Protein AF-A0A6N8EXC9-F1 (afdb_monomer_lite)

Radius of gyration: 25.64 Å; chains: 1; bounding box: 50×52×55 Å

InterPro domains:
  IPR004027 SEC-C motif [PF02810] (60-78)

Secondary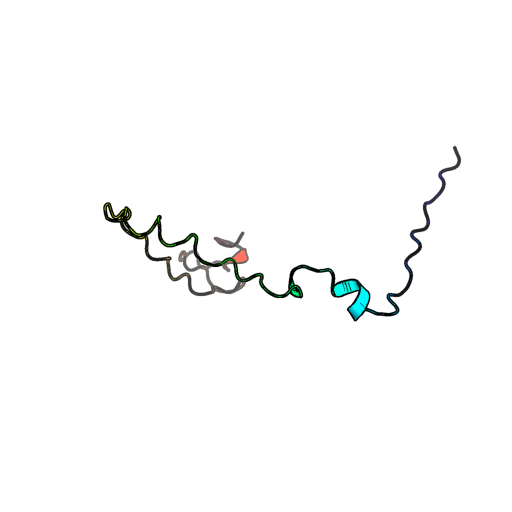 structure (DSSP, 8-state):
-------------S-HHHHHTTSTTSSPPP---S-SSTTTTTTTS-----PPP------TTSBPTTSSSSBGGGTTT-

pLDDT: mean 73.35, std 14.03, range [50.12, 96.0]

Sequence (78 aa):
MQGAQRTRDYSFIDDTIAEMEGWASFQPKRDMGSQLDLLDALSGLTLPKQSPVKVSKVGRNDPCPCGSGKKYKKCCGK

Structure (mmCIF, N/CA/C/O backbone):
data_AF-A0A6N8EXC9-F1
#
_entry.id   AF-A0A6N8EXC9-F1
#
loop_
_atom_site.group_PDB
_atom_site.id
_atom_site.type_symbol
_atom_site.label_atom_id
_atom_site.label_alt_id
_atom_site.label_comp_id
_atom_site.label_asym_id
_atom_site.label_entity_id
_atom_site.l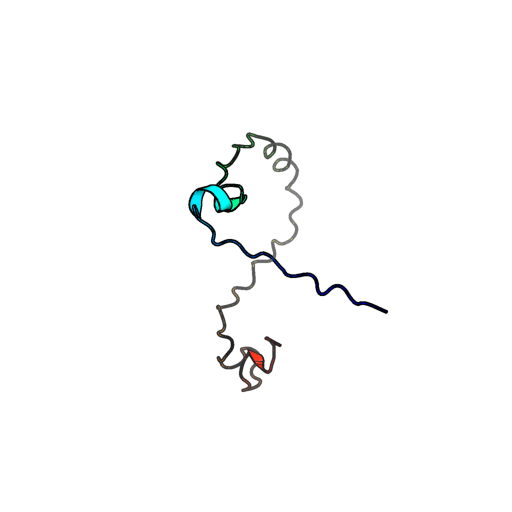abel_seq_id
_atom_site.pdbx_PDB_ins_code
_atom_site.Cartn_x
_atom_site.Cartn_y
_atom_site.Cartn_z
_atom_site.occupancy
_atom_site.B_iso_or_equiv
_atom_site.auth_seq_id
_atom_site.auth_comp_id
_atom_site.auth_asym_id
_atom_site.auth_atom_id
_atom_site.pdbx_PDB_model_num
ATOM 1 N N . MET A 1 1 ? 4.386 42.148 -17.459 1.00 50.38 1 MET A N 1
ATOM 2 C CA . MET A 1 1 ? 5.124 41.048 -16.802 1.00 50.38 1 MET A CA 1
ATOM 3 C C . MET A 1 1 ? 4.839 39.776 -17.584 1.00 50.38 1 MET A C 1
ATOM 5 O O . MET A 1 1 ? 3.726 39.278 -17.514 1.00 50.38 1 MET A O 1
ATOM 9 N N . GLN A 1 2 ? 5.769 39.330 -18.428 1.00 50.12 2 GLN A N 1
ATOM 10 C CA . GLN A 1 2 ? 5.584 38.125 -19.243 1.00 50.12 2 GLN A CA 1
ATOM 11 C C . GLN A 1 2 ? 6.040 36.926 -18.409 1.00 50.12 2 GLN A C 1
ATOM 13 O O . GLN A 1 2 ? 7.230 36.743 -18.171 1.00 50.12 2 GLN A O 1
ATOM 18 N N . GLY A 1 3 ? 5.080 36.170 -17.878 1.00 54.03 3 GLY A N 1
ATOM 19 C CA . GLY A 1 3 ? 5.350 34.924 -17.171 1.00 54.03 3 GLY A CA 1
ATOM 20 C C . GLY A 1 3 ? 5.646 33.827 -18.185 1.00 54.03 3 GLY A C 1
ATOM 21 O O . GLY A 1 3 ? 4.723 33.318 -18.814 1.00 54.03 3 GLY A O 1
ATOM 22 N N . ALA A 1 4 ? 6.921 33.479 -18.352 1.00 63.28 4 ALA A N 1
ATOM 23 C CA . ALA A 1 4 ? 7.330 32.327 -19.142 1.00 63.28 4 ALA A CA 1
ATOM 24 C C . ALA A 1 4 ? 6.797 31.052 -18.470 1.00 63.28 4 ALA A C 1
ATOM 26 O O . ALA A 1 4 ? 7.268 30.633 -17.409 1.00 63.28 4 ALA A O 1
ATOM 27 N N . GLN A 1 5 ? 5.764 30.462 -19.063 1.00 68.38 5 GLN A N 1
ATOM 28 C CA . GLN A 1 5 ? 5.248 29.164 -18.654 1.00 68.38 5 GLN A CA 1
ATOM 29 C C . GLN A 1 5 ? 6.306 28.117 -19.015 1.00 68.38 5 GLN A C 1
ATOM 31 O O . GLN A 1 5 ? 6.581 27.884 -20.186 1.00 68.38 5 GLN A O 1
ATOM 36 N N . ARG A 1 6 ? 6.949 27.529 -18.000 1.00 69.81 6 ARG A N 1
ATOM 37 C CA . ARG A 1 6 ? 7.921 26.445 -18.188 1.00 69.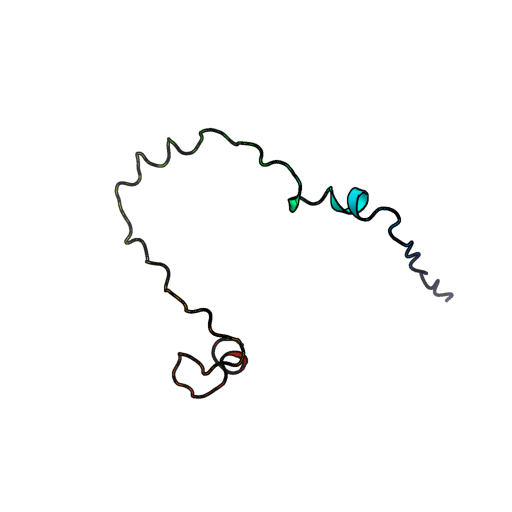81 6 ARG A CA 1
ATOM 38 C C . ARG A 1 6 ? 7.180 25.219 -18.717 1.00 69.81 6 ARG A C 1
ATOM 40 O O . ARG A 1 6 ? 6.463 24.574 -17.951 1.00 69.81 6 ARG A O 1
ATOM 47 N N . THR A 1 7 ? 7.330 24.910 -20.000 1.00 69.81 7 THR A N 1
ATOM 48 C CA . THR A 1 7 ? 6.899 23.626 -20.553 1.00 69.81 7 THR A CA 1
ATOM 49 C C . THR A 1 7 ? 7.777 22.548 -19.923 1.00 69.81 7 THR A C 1
ATOM 51 O O . THR A 1 7 ? 8.998 22.671 -19.875 1.00 69.81 7 THR A O 1
ATOM 54 N N . ARG A 1 8 ? 7.159 21.539 -19.304 1.00 70.81 8 ARG A N 1
ATOM 55 C CA . ARG A 1 8 ? 7.896 20.359 -18.851 1.00 70.81 8 ARG A CA 1
ATOM 56 C C . ARG A 1 8 ? 7.997 19.426 -20.044 1.00 70.81 8 ARG A C 1
ATOM 58 O O . ARG A 1 8 ? 7.007 18.791 -20.397 1.00 70.81 8 ARG A O 1
ATOM 65 N N . ASP A 1 9 ? 9.175 19.375 -20.640 1.00 74.69 9 ASP A N 1
ATOM 66 C CA . ASP A 1 9 ? 9.472 18.450 -21.724 1.00 74.69 9 ASP A CA 1
ATOM 67 C C . ASP A 1 9 ? 9.625 17.052 -21.116 1.00 74.69 9 ASP A C 1
ATOM 69 O O . ASP A 1 9 ? 10.666 16.692 -20.570 1.00 74.69 9 ASP A O 1
ATOM 73 N N . TYR A 1 10 ? 8.529 16.293 -21.113 1.00 72.06 10 TYR A N 1
ATOM 74 C CA . TYR A 1 10 ? 8.546 14.882 -20.750 1.00 72.06 10 TYR A CA 1
ATOM 75 C C . TYR A 1 10 ? 8.753 14.060 -22.020 1.00 72.06 10 TYR A C 1
ATOM 77 O O . TYR A 1 10 ? 7.849 13.958 -22.849 1.00 72.06 10 TYR A O 1
ATOM 85 N N . SER A 1 11 ? 9.941 13.480 -22.171 1.00 75.19 11 SER A N 1
ATOM 86 C CA . SER A 1 11 ? 10.219 12.454 -23.174 1.00 75.19 11 SER A CA 1
ATOM 87 C C . SER A 1 11 ? 9.747 11.085 -22.679 1.00 75.19 11 SER A C 1
ATOM 89 O O . SER A 1 11 ? 9.759 10.805 -21.478 1.00 75.19 11 SER A O 1
ATOM 91 N N . PHE A 1 12 ? 9.308 10.232 -23.605 1.00 84.62 12 PHE A N 1
ATOM 92 C CA . PHE A 1 12 ? 9.008 8.835 -23.300 1.00 84.62 12 PHE A CA 1
ATOM 93 C C . PHE A 1 12 ? 10.309 8.104 -22.941 1.00 84.62 12 PHE A C 1
ATOM 95 O O . PHE A 1 12 ? 11.367 8.425 -23.477 1.00 84.62 12 PHE A O 1
ATOM 102 N N . ILE A 1 13 ? 10.244 7.168 -21.995 1.00 85.50 13 ILE A N 1
ATOM 103 C CA . ILE A 1 13 ? 11.414 6.379 -21.606 1.00 85.50 13 ILE A CA 1
ATOM 104 C C . ILE A 1 13 ? 11.590 5.279 -22.654 1.00 85.50 13 ILE A C 1
ATOM 106 O O . ILE A 1 13 ? 10.830 4.311 -22.656 1.00 85.50 13 ILE A O 1
ATOM 110 N N . ASP A 1 14 ? 12.566 5.450 -23.543 1.00 85.12 14 ASP A N 1
ATOM 111 C CA . ASP A 1 14 ? 12.820 4.515 -24.647 1.00 85.12 14 ASP A CA 1
ATOM 112 C C . ASP A 1 14 ? 13.420 3.182 -24.172 1.00 85.12 14 ASP A C 1
ATOM 114 O O . ASP A 1 14 ? 13.146 2.138 -24.762 1.00 85.12 14 ASP A O 1
ATOM 118 N N . ASP A 1 15 ? 14.182 3.193 -23.075 1.00 82.75 15 ASP A N 1
ATOM 119 C CA . ASP A 1 15 ? 14.710 1.986 -22.439 1.00 82.75 15 ASP A CA 1
ATOM 120 C C . ASP A 1 15 ? 14.478 2.034 -20.927 1.00 82.75 15 ASP A C 1
ATOM 122 O O . ASP A 1 15 ? 15.235 2.616 -20.150 1.00 82.75 15 ASP A O 1
ATOM 126 N N . THR A 1 16 ? 13.387 1.405 -20.497 1.00 83.81 16 THR A N 1
ATOM 127 C CA . THR A 1 16 ? 13.002 1.369 -19.082 1.00 83.81 16 THR A CA 1
ATOM 128 C C . THR A 1 16 ? 14.002 0.620 -18.212 1.00 83.81 16 THR A C 1
ATOM 130 O O . THR A 1 16 ? 14.037 0.852 -17.007 1.00 83.81 16 THR A O 1
ATOM 133 N N . ILE A 1 17 ? 14.774 -0.304 -18.789 1.00 79.38 17 ILE A N 1
ATOM 134 C CA . ILE A 1 17 ? 15.719 -1.124 -18.035 1.00 79.38 17 ILE A CA 1
ATOM 135 C C . ILE A 1 17 ? 16.957 -0.280 -17.732 1.00 79.38 17 ILE A C 1
ATOM 137 O O . ILE A 1 17 ? 17.263 -0.070 -16.558 1.00 79.38 17 ILE A O 1
ATOM 141 N N . ALA A 1 18 ? 17.585 0.297 -18.761 1.00 77.75 18 ALA A N 1
ATOM 142 C CA . ALA A 1 18 ? 18.778 1.132 -18.605 1.00 77.75 18 ALA A CA 1
ATOM 143 C C . ALA A 1 18 ? 18.553 2.315 -17.641 1.00 77.75 18 ALA A C 1
ATOM 145 O O . ALA A 1 18 ? 19.401 2.616 -16.800 1.00 77.75 18 ALA A O 1
ATOM 146 N N . GLU A 1 19 ? 17.376 2.944 -17.697 1.00 80.56 19 GLU A N 1
ATOM 147 C CA . GLU A 1 19 ? 17.018 4.061 -16.813 1.00 80.56 19 GLU A CA 1
ATOM 148 C C . GLU A 1 19 ? 16.808 3.641 -15.342 1.00 80.56 19 GLU A C 1
ATOM 150 O O . GLU A 1 19 ? 16.992 4.445 -14.421 1.00 80.56 19 GLU A O 1
ATOM 155 N N . MET A 1 20 ? 16.423 2.386 -15.081 1.00 79.06 20 MET A N 1
ATOM 156 C CA . MET A 1 20 ? 16.091 1.900 -13.732 1.00 79.06 20 MET A CA 1
ATOM 157 C C . MET A 1 20 ? 17.205 1.073 -13.073 1.00 79.06 20 MET A C 1
ATOM 159 O O . MET A 1 20 ? 17.194 0.912 -11.850 1.00 79.06 20 MET A O 1
ATOM 163 N N . GLU A 1 21 ? 18.196 0.593 -13.824 1.00 71.88 21 GLU A N 1
ATOM 164 C CA . GLU A 1 21 ? 19.307 -0.228 -13.309 1.00 71.88 21 GLU A CA 1
ATOM 165 C C . GLU A 1 21 ? 20.203 0.498 -12.288 1.00 71.88 21 GLU A C 1
ATOM 167 O O . GLU A 1 21 ? 20.807 -0.136 -11.420 1.00 71.88 21 GLU A O 1
ATOM 172 N N . GLY A 1 22 ? 20.249 1.834 -12.318 1.00 68.81 22 GLY A N 1
ATOM 173 C CA . GLY A 1 22 ? 20.979 2.641 -11.332 1.00 68.81 22 GLY A CA 1
ATOM 174 C C . GLY A 1 22 ? 20.361 2.639 -9.926 1.00 68.81 22 GLY A C 1
ATOM 175 O O . GLY A 1 22 ? 20.985 3.109 -8.969 1.00 68.81 22 GLY A O 1
ATOM 176 N N . TRP A 1 23 ? 19.141 2.120 -9.769 1.00 74.38 23 TRP A N 1
ATOM 177 C CA . TRP A 1 23 ? 18.447 2.095 -8.488 1.00 74.38 23 TRP A CA 1
ATOM 178 C C . TRP A 1 23 ? 19.020 0.988 -7.601 1.00 74.38 23 TRP A C 1
ATOM 180 O O . TRP A 1 23 ? 19.179 -0.158 -8.015 1.00 74.38 23 TRP A O 1
ATOM 190 N N . ALA A 1 24 ? 19.288 1.325 -6.337 1.00 61.56 24 ALA A N 1
ATOM 191 C CA . ALA A 1 24 ? 19.990 0.477 -5.364 1.00 61.56 24 ALA A CA 1
ATOM 192 C C . ALA A 1 24 ? 19.365 -0.916 -5.124 1.00 61.56 24 ALA A C 1
ATOM 194 O O . ALA A 1 24 ? 19.992 -1.771 -4.506 1.00 61.56 24 ALA A O 1
ATOM 195 N N . SER A 1 25 ? 18.150 -1.161 -5.619 1.00 66.56 25 SER A N 1
ATOM 196 C CA . SER A 1 25 ? 17.500 -2.473 -5.617 1.00 66.56 25 SER A CA 1
ATOM 197 C C . SER A 1 25 ? 18.143 -3.492 -6.569 1.00 66.56 25 SER A C 1
ATOM 199 O O . SER A 1 25 ? 17.949 -4.686 -6.350 1.00 66.56 25 SER A O 1
ATOM 201 N N . PHE A 1 26 ? 18.912 -3.051 -7.573 1.00 58.69 26 PHE A N 1
ATOM 202 C CA . PHE A 1 26 ? 19.558 -3.919 -8.570 1.00 58.69 26 PHE A CA 1
ATOM 203 C C . PHE A 1 26 ? 21.084 -4.023 -8.427 1.00 58.69 26 PHE A C 1
ATOM 205 O O . PHE A 1 26 ? 21.719 -4.746 -9.193 1.00 58.69 26 PHE A O 1
ATOM 212 N N . GLN A 1 27 ? 21.700 -3.365 -7.436 1.00 63.72 27 GLN A N 1
ATOM 213 C CA . GLN A 1 27 ? 23.138 -3.531 -7.208 1.00 63.72 27 GLN A CA 1
ATOM 214 C C . GLN A 1 27 ? 23.436 -4.866 -6.504 1.00 63.72 27 GLN A C 1
ATOM 216 O O . GLN A 1 27 ? 22.758 -5.205 -5.525 1.00 63.72 27 GLN A O 1
ATOM 221 N N . PRO A 1 28 ? 24.460 -5.624 -6.948 1.00 65.88 28 PRO A N 1
ATOM 222 C CA . PRO A 1 28 ? 24.895 -6.818 -6.238 1.00 65.88 28 PRO A CA 1
ATOM 223 C C . PRO A 1 28 ? 25.303 -6.429 -4.814 1.00 65.88 28 PRO A C 1
ATOM 225 O O . PRO A 1 28 ? 26.004 -5.436 -4.599 1.00 65.88 28 PRO A O 1
ATOM 228 N N . LYS A 1 29 ? 24.843 -7.201 -3.824 1.00 62.84 29 LYS A N 1
ATOM 229 C CA . LYS A 1 29 ? 25.239 -7.001 -2.428 1.00 62.84 29 LYS A CA 1
ATOM 230 C C . LYS A 1 29 ? 26.760 -7.104 -2.355 1.00 62.84 29 LYS A C 1
ATOM 232 O O . LYS A 1 29 ? 27.314 -8.154 -2.653 1.00 62.84 29 LYS A O 1
ATOM 237 N N . ARG A 1 30 ? 27.433 -6.017 -1.963 1.00 61.22 30 ARG A N 1
ATOM 238 C CA . ARG A 1 30 ? 28.818 -6.123 -1.499 1.00 61.22 30 ARG A CA 1
ATOM 239 C C . ARG A 1 30 ? 28.791 -7.001 -0.260 1.00 61.22 30 ARG A C 1
ATOM 241 O O . ARG A 1 30 ? 28.168 -6.625 0.734 1.00 61.22 30 ARG A O 1
ATOM 248 N N . ASP A 1 31 ? 29.457 -8.141 -0.325 1.00 61.12 31 ASP A N 1
ATOM 249 C CA . ASP A 1 31 ? 29.702 -8.971 0.842 1.00 61.12 31 ASP A CA 1
ATOM 250 C C . ASP A 1 31 ? 30.658 -8.211 1.772 1.00 61.12 31 ASP A C 1
ATOM 252 O O . ASP A 1 31 ? 31.879 -8.251 1.632 1.00 61.12 31 ASP A O 1
ATOM 256 N N . MET A 1 32 ? 30.092 -7.433 2.697 1.00 56.34 32 MET A N 1
ATOM 257 C CA . MET A 1 32 ? 30.832 -6.782 3.778 1.00 56.34 32 MET A CA 1
ATOM 258 C C . MET A 1 32 ? 31.193 -7.853 4.810 1.00 56.34 32 MET A C 1
ATOM 260 O O . MET A 1 32 ? 30.478 -8.069 5.790 1.00 56.34 32 MET A O 1
ATOM 264 N N . GLY A 1 33 ? 32.277 -8.575 4.531 1.00 55.72 33 GLY A N 1
ATOM 265 C CA . GLY A 1 33 ? 32.844 -9.575 5.423 1.00 55.72 33 GLY A CA 1
ATOM 266 C C . GLY A 1 33 ? 33.254 -8.994 6.783 1.00 55.72 33 GLY A C 1
ATOM 267 O O . GLY A 1 33 ? 33.909 -7.959 6.865 1.00 55.72 33 GLY A O 1
ATOM 268 N N . SER A 1 34 ? 32.856 -9.719 7.834 1.00 60.44 34 SER A N 1
ATOM 269 C CA . SER A 1 34 ? 33.561 -9.891 9.116 1.00 60.44 34 SER A CA 1
ATOM 270 C C . SER A 1 34 ? 33.884 -8.662 9.984 1.00 60.44 34 SER A C 1
ATOM 272 O O . SER A 1 34 ? 35.007 -8.526 10.463 1.00 60.44 34 SER A O 1
ATOM 274 N N . GLN A 1 35 ? 32.901 -7.811 10.292 1.00 54.22 35 GLN A N 1
ATOM 275 C CA . GLN A 1 35 ? 33.006 -6.887 11.444 1.00 54.22 35 GLN A CA 1
ATOM 276 C C . GLN A 1 35 ? 32.086 -7.274 12.625 1.00 54.22 35 GLN A C 1
ATOM 278 O O . GLN A 1 35 ? 32.020 -6.572 13.632 1.00 54.22 35 GLN A O 1
ATOM 283 N N . LEU A 1 36 ? 31.378 -8.404 12.534 1.00 55.34 36 LEU A N 1
ATOM 284 C CA . LEU A 1 36 ? 30.394 -8.840 13.536 1.00 55.34 36 LEU A CA 1
ATOM 285 C C . LEU A 1 36 ? 30.961 -9.771 14.622 1.00 55.34 36 LEU A C 1
ATOM 287 O O . LEU A 1 36 ? 30.185 -10.265 15.428 1.00 55.34 36 LEU A O 1
ATOM 291 N N . ASP A 1 37 ? 32.277 -9.977 14.700 1.00 56.03 37 ASP A N 1
ATOM 292 C CA . ASP A 1 37 ? 32.858 -10.893 15.698 1.00 56.03 37 ASP A CA 1
ATOM 293 C C . ASP A 1 37 ? 33.250 -10.200 17.019 1.00 56.03 37 ASP A C 1
ATOM 295 O O . ASP A 1 37 ? 33.405 -10.858 18.044 1.00 56.03 37 ASP A O 1
ATOM 299 N N . LEU A 1 38 ? 33.364 -8.863 17.049 1.00 56.94 38 LEU A N 1
ATOM 300 C CA . LEU A 1 38 ? 33.794 -8.138 18.259 1.00 56.94 38 LEU A CA 1
ATOM 301 C C . LEU A 1 38 ? 32.632 -7.735 19.190 1.00 56.94 38 LEU A C 1
ATOM 303 O O . LEU A 1 38 ? 32.840 -7.503 20.378 1.00 56.94 38 LEU A O 1
ATOM 307 N N . LEU A 1 39 ? 31.401 -7.669 18.671 1.00 60.25 39 LEU A N 1
ATOM 308 C CA . LEU A 1 39 ? 30.209 -7.258 19.429 1.00 60.25 39 LEU A CA 1
ATOM 309 C C . LEU A 1 39 ? 29.504 -8.408 20.169 1.00 60.25 39 LEU A C 1
ATOM 311 O O . LEU A 1 39 ? 28.685 -8.152 21.049 1.00 60.25 39 LEU A O 1
ATOM 315 N N . ASP A 1 40 ? 29.832 -9.660 19.839 1.00 59.59 40 ASP A N 1
ATOM 316 C CA . ASP A 1 40 ? 29.208 -10.853 20.426 1.00 59.59 40 ASP A CA 1
ATOM 317 C C . ASP A 1 40 ? 29.853 -11.236 21.775 1.00 59.59 40 ASP A C 1
ATOM 319 O O . ASP A 1 40 ? 29.166 -11.632 22.715 1.00 59.59 40 ASP A O 1
ATOM 323 N N . ALA A 1 41 ? 31.159 -10.981 21.942 1.00 57.91 41 ALA A N 1
ATOM 324 C CA . ALA A 1 41 ? 31.924 -11.348 23.141 1.00 57.91 41 ALA A CA 1
ATOM 325 C C . ALA A 1 41 ? 31.578 -10.544 24.418 1.00 57.91 41 ALA A C 1
ATOM 327 O O . ALA A 1 41 ? 31.912 -10.972 25.521 1.00 57.91 41 ALA A O 1
ATOM 328 N N . LEU A 1 42 ? 30.910 -9.389 24.299 1.00 65.69 42 LEU A N 1
ATOM 329 C CA . LEU A 1 42 ? 30.564 -8.509 25.433 1.00 65.69 42 LEU A CA 1
ATOM 330 C C . LEU A 1 42 ? 29.062 -8.512 25.778 1.00 65.69 42 LEU A C 1
ATOM 332 O O . LEU A 1 42 ? 28.641 -7.851 26.727 1.00 65.69 42 LEU A O 1
ATOM 336 N N . SER A 1 43 ? 28.244 -9.278 25.052 1.00 61.84 43 SER A N 1
ATOM 337 C CA . SER A 1 43 ? 26.774 -9.268 25.147 1.00 61.84 43 S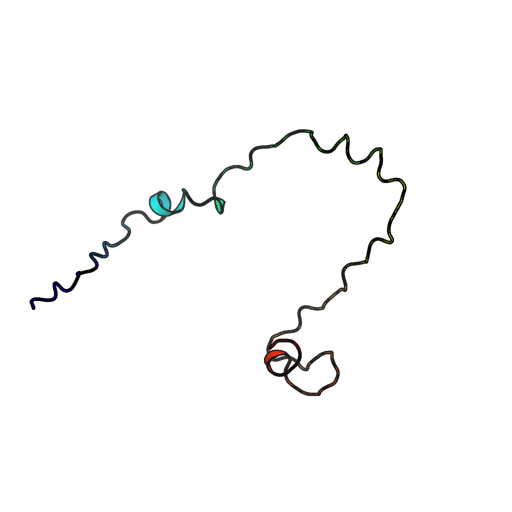ER A CA 1
ATOM 338 C C . SER A 1 43 ? 26.207 -10.130 26.297 1.00 61.84 43 SER A C 1
ATOM 340 O O . SER A 1 43 ? 25.091 -10.641 26.227 1.00 61.84 43 SER A O 1
ATOM 342 N N . GLY A 1 44 ? 26.977 -10.326 27.375 1.00 60.88 44 GLY A N 1
ATOM 343 C CA . GLY A 1 44 ? 26.613 -11.169 28.527 1.00 60.88 44 GLY A CA 1
ATOM 344 C C . GLY A 1 44 ? 25.759 -10.486 29.607 1.00 60.88 44 GLY A C 1
ATOM 345 O O . GLY A 1 44 ? 25.350 -11.137 30.563 1.00 60.88 44 GLY A O 1
ATOM 346 N N . LEU A 1 45 ? 25.467 -9.188 29.480 1.00 61.84 45 LEU A N 1
ATOM 347 C CA . LEU A 1 45 ? 24.621 -8.428 30.413 1.00 61.84 45 LEU A CA 1
ATOM 348 C C . LEU A 1 45 ? 23.243 -8.205 29.778 1.00 61.84 45 LEU A C 1
ATOM 350 O O . LEU A 1 45 ? 22.882 -7.105 29.363 1.00 61.84 45 LEU A O 1
ATOM 354 N N . THR A 1 46 ? 22.502 -9.298 29.611 1.00 55.53 46 THR A N 1
ATOM 355 C CA . THR A 1 46 ? 21.264 -9.350 28.830 1.00 55.53 46 THR A CA 1
ATOM 356 C C . THR A 1 46 ? 20.160 -8.459 29.409 1.00 55.53 46 THR A C 1
ATOM 358 O O . THR A 1 46 ? 19.593 -8.761 30.460 1.00 55.53 46 THR A O 1
ATOM 361 N N . LEU A 1 47 ? 19.780 -7.409 28.675 1.00 66.69 47 LEU A N 1
ATOM 362 C CA . LEU A 1 47 ? 18.445 -6.810 28.772 1.00 66.69 47 LEU A CA 1
ATOM 363 C C . LEU A 1 47 ? 17.400 -7.861 28.347 1.00 66.69 47 LEU A C 1
ATOM 365 O O . LEU A 1 47 ? 17.666 -8.617 27.405 1.00 66.69 47 LEU A O 1
ATOM 369 N N . PRO A 1 48 ? 16.203 -7.916 28.967 1.00 61.66 48 PRO A N 1
ATOM 370 C CA . PRO A 1 48 ? 15.142 -8.795 28.495 1.00 61.66 48 PRO A CA 1
ATOM 371 C C . PRO A 1 48 ? 14.808 -8.424 27.049 1.00 61.66 48 PRO A C 1
ATOM 373 O O . PRO A 1 48 ? 14.285 -7.344 26.767 1.00 61.66 48 PRO A O 1
ATOM 376 N N . LYS A 1 49 ? 15.146 -9.329 26.126 1.00 61.41 49 LYS A N 1
ATOM 377 C CA . LYS A 1 49 ? 14.840 -9.219 24.701 1.00 61.41 49 LYS A CA 1
ATOM 378 C C . LYS A 1 49 ? 13.324 -9.159 24.571 1.00 61.41 49 LYS A C 1
ATOM 380 O O . LYS A 1 49 ? 12.653 -10.184 24.671 1.00 61.41 49 LYS A O 1
ATOM 385 N N . GLN A 1 50 ? 12.786 -7.949 24.419 1.00 65.56 50 GLN A N 1
ATOM 386 C CA . GLN A 1 50 ? 11.361 -7.745 24.200 1.00 65.56 50 GLN A CA 1
ATOM 387 C C . GLN A 1 50 ? 10.978 -8.564 22.973 1.00 65.56 50 GLN A C 1
ATOM 389 O O . GLN A 1 50 ? 11.440 -8.303 21.861 1.00 65.56 50 GLN A O 1
ATOM 394 N N . SER A 1 51 ? 10.203 -9.623 23.200 1.00 68.31 51 SER A N 1
ATOM 395 C CA . SER A 1 51 ? 9.690 -10.415 22.094 1.00 68.31 51 SER A CA 1
ATOM 396 C C . SER A 1 51 ? 8.857 -9.481 21.214 1.00 68.31 51 SER A C 1
ATOM 398 O O . SER A 1 51 ? 8.049 -8.712 21.747 1.00 68.31 51 SER A O 1
ATOM 400 N N . PRO A 1 52 ? 9.077 -9.472 19.887 1.00 67.31 52 PRO A N 1
ATOM 401 C CA . PRO A 1 52 ? 8.279 -8.640 19.011 1.00 67.31 52 PRO A CA 1
ATOM 402 C C . PRO A 1 52 ? 6.825 -9.049 19.210 1.00 67.31 52 PRO A C 1
ATOM 404 O O . PRO A 1 52 ? 6.474 -10.223 19.047 1.00 67.31 52 PRO A O 1
ATOM 407 N N . VAL A 1 53 ? 5.993 -8.085 19.606 1.00 70.06 53 VAL A N 1
ATOM 408 C CA . VAL A 1 53 ? 4.549 -8.282 19.692 1.00 70.06 53 VAL A CA 1
ATOM 409 C C . VAL A 1 53 ? 4.123 -8.850 18.345 1.00 70.06 53 VAL A C 1
ATOM 411 O O . VAL A 1 53 ? 4.336 -8.220 17.308 1.00 70.06 53 VAL A O 1
ATOM 414 N N . LYS A 1 54 ? 3.575 -10.070 18.346 1.00 62.94 54 LYS A N 1
ATOM 415 C CA . LYS A 1 54 ? 2.999 -10.688 17.151 1.00 62.94 54 LYS A CA 1
ATOM 416 C C . LYS A 1 54 ? 1.736 -9.912 16.808 1.00 62.94 54 LYS A C 1
ATOM 418 O O . LYS A 1 54 ? 0.629 -10.322 17.142 1.00 62.94 54 LYS A O 1
ATOM 423 N N . VAL A 1 55 ? 1.904 -8.752 16.183 1.00 65.69 55 VAL A N 1
ATOM 424 C CA . VAL A 1 55 ? 0.791 -8.017 15.607 1.00 65.69 55 VAL A CA 1
ATOM 425 C C . VAL A 1 55 ? 0.389 -8.823 14.381 1.00 65.69 55 VAL A C 1
ATOM 427 O O . VAL A 1 55 ? 1.070 -8.807 13.355 1.00 65.69 55 VAL A O 1
ATOM 430 N N . SER A 1 56 ? -0.686 -9.601 14.506 1.00 70.94 56 SER A N 1
ATOM 431 C CA . SER A 1 56 ? -1.389 -10.133 13.341 1.00 70.94 56 SER A CA 1
ATOM 432 C C . SER A 1 56 ? -1.587 -8.984 12.356 1.00 70.94 56 SER A C 1
ATOM 434 O O . SER A 1 56 ? -1.979 -7.897 12.783 1.00 70.94 56 SER A O 1
ATOM 436 N N . LYS A 1 57 ? -1.307 -9.194 11.064 1.00 78.00 57 LYS A N 1
ATOM 437 C CA . LYS A 1 57 ? -1.587 -8.199 10.019 1.00 78.00 57 LYS A CA 1
ATOM 438 C C . LYS A 1 57 ? -3.091 -7.908 10.015 1.00 78.00 57 LYS A C 1
ATOM 440 O O . LYS A 1 57 ? -3.854 -8.602 9.358 1.00 78.00 57 LYS A O 1
ATOM 445 N N . VAL A 1 58 ? -3.506 -6.913 10.794 1.00 86.69 58 VAL A N 1
ATOM 446 C CA . VAL A 1 58 ? -4.879 -6.418 10.844 1.00 86.69 58 VAL A CA 1
ATOM 447 C C . VAL A 1 58 ? -5.098 -5.595 9.587 1.00 86.69 58 VAL A C 1
ATOM 449 O O . VAL A 1 58 ? -4.397 -4.608 9.341 1.00 86.69 58 VAL A O 1
ATOM 452 N N . GLY A 1 59 ? -6.060 -6.011 8.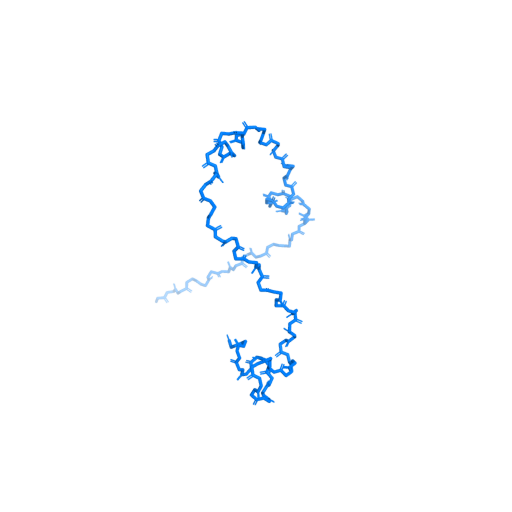771 1.00 91.94 59 GLY A N 1
ATOM 453 C CA . GLY A 1 59 ? -6.459 -5.270 7.593 1.00 91.94 59 GLY A CA 1
ATOM 454 C C . GLY A 1 59 ? -7.057 -3.921 7.981 1.00 91.94 59 GLY A C 1
ATOM 455 O O . GLY A 1 59 ? -7.760 -3.767 8.978 1.00 91.94 59 GLY A O 1
ATOM 456 N N . ARG A 1 60 ? -6.833 -2.908 7.140 1.00 93.69 60 ARG A N 1
ATOM 457 C CA . ARG A 1 60 ? -7.311 -1.531 7.360 1.00 93.69 60 ARG A CA 1
ATOM 458 C C . ARG A 1 60 ? -8.828 -1.453 7.643 1.00 93.69 60 ARG A C 1
ATOM 460 O O . ARG A 1 60 ? -9.288 -0.549 8.344 1.00 93.69 60 ARG A O 1
ATOM 467 N N . ASN A 1 61 ? -9.614 -2.377 7.094 1.00 95.25 61 ASN A N 1
ATOM 468 C CA . ASN A 1 61 ? -11.071 -2.419 7.239 1.00 95.25 61 ASN A CA 1
ATOM 469 C C . ASN A 1 61 ? -11.584 -3.389 8.318 1.00 95.25 61 ASN A C 1
ATOM 471 O O . ASN A 1 61 ? -12.786 -3.345 8.587 1.00 95.25 61 ASN A O 1
ATOM 475 N N . ASP A 1 62 ? -10.720 -4.203 8.923 1.00 94.31 62 ASP A N 1
ATOM 476 C CA . ASP A 1 62 ? -11.092 -5.204 9.929 1.00 94.31 62 ASP A CA 1
ATOM 477 C C . ASP A 1 62 ? -11.516 -4.552 11.253 1.00 94.31 62 ASP A C 1
ATOM 479 O O . ASP A 1 62 ? -11.181 -3.383 11.497 1.00 94.31 62 ASP A O 1
ATOM 483 N N . PRO A 1 63 ? -12.270 -5.258 12.118 1.00 94.25 63 PRO A N 1
ATOM 484 C CA . PRO A 1 63 ? -12.569 -4.776 13.463 1.00 94.25 63 PRO A CA 1
ATOM 485 C C . PRO A 1 63 ? -11.285 -4.480 14.248 1.00 94.25 63 PRO A C 1
ATOM 487 O O . PRO A 1 63 ? -10.304 -5.219 14.186 1.00 94.25 63 PRO A O 1
ATOM 490 N N . CYS A 1 64 ? -11.286 -3.377 14.998 1.00 94.75 64 CYS A N 1
ATOM 491 C CA . CYS A 1 64 ? -10.134 -2.982 15.798 1.00 94.75 64 CYS A CA 1
ATOM 492 C C . CYS A 1 64 ? -9.856 -4.013 16.906 1.00 94.75 64 CYS A C 1
ATOM 494 O O . CYS A 1 64 ? -10.753 -4.260 17.717 1.00 94.75 64 CYS A O 1
ATOM 496 N N . PRO A 1 65 ? -8.611 -4.515 17.045 1.00 91.75 65 PRO A N 1
ATOM 497 C CA . PRO A 1 65 ? -8.242 -5.434 18.127 1.00 91.75 65 PRO A CA 1
ATOM 498 C C . PRO A 1 65 ? -8.322 -4.784 19.521 1.00 91.75 65 PRO A C 1
ATOM 500 O O . PRO A 1 65 ? -8.260 -5.471 20.529 1.00 91.75 65 PRO A O 1
ATOM 503 N N . CYS A 1 66 ? -8.507 -3.462 19.584 1.00 92.12 66 CYS A N 1
ATOM 504 C CA . CYS A 1 66 ? -8.751 -2.696 20.802 1.00 92.12 66 CYS A CA 1
ATOM 505 C C . CYS A 1 66 ? -10.163 -2.872 21.398 1.00 92.12 66 CYS A C 1
ATOM 507 O O . CYS A 1 66 ? -10.477 -2.242 22.402 1.00 92.12 66 CYS A O 1
ATOM 509 N N . GLY A 1 67 ? -11.047 -3.642 20.751 1.00 88.81 67 GLY A N 1
ATOM 510 C CA . GLY A 1 67 ? -12.404 -3.900 21.248 1.00 88.81 67 GLY A CA 1
ATOM 511 C C . GLY A 1 67 ? -13.398 -2.751 21.044 1.00 88.81 67 GLY A C 1
ATOM 512 O O . GLY A 1 67 ? -14.523 -2.820 21.519 1.00 88.81 67 GLY A O 1
ATOM 513 N N . SER A 1 68 ? -13.035 -1.702 20.301 1.00 92.69 68 SER A N 1
ATOM 514 C CA . SER A 1 68 ? -13.908 -0.533 20.096 1.00 92.69 68 SER A CA 1
ATOM 515 C C . SER A 1 68 ? -15.097 -0.773 19.157 1.00 92.69 68 SER A C 1
ATOM 517 O O . SER A 1 68 ? -15.913 0.128 18.965 1.00 92.69 68 SER A O 1
ATOM 519 N N . GLY A 1 69 ? -15.148 -1.924 18.477 1.00 92.00 69 GLY A N 1
ATOM 520 C CA . GLY A 1 69 ? -16.132 -2.230 17.430 1.00 92.00 69 GLY A CA 1
ATOM 521 C C . GLY A 1 69 ? -15.972 -1.413 16.137 1.00 92.00 69 GLY A C 1
ATOM 522 O O . GLY A 1 69 ? -16.683 -1.642 15.160 1.00 92.00 69 GLY A O 1
ATOM 523 N N . LYS A 1 70 ? -15.028 -0.464 16.083 1.00 94.69 70 LYS A N 1
ATOM 524 C CA . LYS A 1 70 ? -14.750 0.361 14.896 1.00 94.69 70 LYS A CA 1
ATOM 525 C C . LYS A 1 70 ? -13.780 -0.361 13.956 1.00 94.69 70 LYS A C 1
ATOM 527 O O . LYS A 1 70 ? -12.933 -1.129 14.404 1.00 94.69 70 LYS A O 1
ATOM 532 N N . LYS A 1 71 ? -13.841 -0.051 12.652 1.00 95.38 71 LYS A N 1
ATOM 533 C CA . LYS A 1 71 ? -12.820 -0.489 11.677 1.00 95.38 71 LYS A CA 1
ATOM 534 C C . LYS A 1 71 ? -11.438 0.034 12.086 1.00 95.38 71 LYS A C 1
ATOM 536 O O . LYS A 1 71 ? -11.348 1.194 12.499 1.00 95.38 71 LYS A O 1
ATOM 541 N N . TYR A 1 72 ? -10.377 -0.753 11.898 1.00 95.50 72 TYR A N 1
ATOM 542 C CA . TYR A 1 72 ? -9.006 -0.420 12.307 1.00 95.50 72 TYR A CA 1
ATOM 543 C C . TYR A 1 72 ? -8.577 0.982 11.843 1.00 95.50 72 TYR A C 1
ATOM 545 O O . TYR A 1 72 ? -8.154 1.795 12.664 1.00 95.50 72 TYR A O 1
ATOM 553 N N . LYS A 1 73 ? -8.844 1.337 10.577 1.00 95.38 73 LYS A N 1
ATOM 554 C CA . LYS A 1 73 ? -8.557 2.669 9.997 1.00 95.38 73 LYS A CA 1
ATOM 555 C C . LYS A 1 73 ? -9.245 3.866 10.640 1.00 95.38 73 LYS A C 1
ATOM 557 O O . LYS A 1 73 ? -8.899 5.001 10.346 1.00 95.38 73 LYS A O 1
ATOM 562 N N . LYS A 1 74 ? -10.309 3.630 11.407 1.00 96.00 74 LYS A N 1
ATOM 563 C CA . LYS A 1 74 ? -11.078 4.669 12.107 1.00 96.00 74 LYS A CA 1
ATOM 564 C C . LYS A 1 74 ? -10.795 4.664 13.613 1.00 96.00 74 LYS A C 1
ATOM 566 O O . LYS A 1 74 ? -11.458 5.393 14.349 1.00 96.00 74 LYS A O 1
ATOM 571 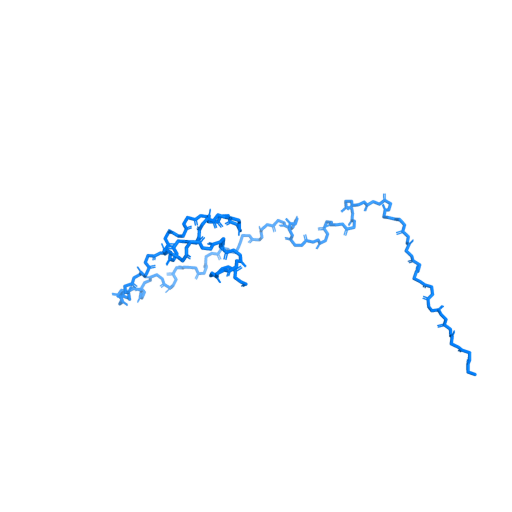N N . CYS A 1 75 ? -9.864 3.826 14.070 1.00 95.19 75 CYS A N 1
ATOM 572 C CA . CYS A 1 75 ? -9.517 3.656 15.474 1.00 95.19 75 CYS A CA 1
ATOM 573 C C . CYS A 1 75 ? -7.997 3.748 15.662 1.00 95.19 75 CYS A C 1
ATOM 575 O O . CYS A 1 75 ? -7.464 4.849 15.585 1.00 95.19 75 CYS A O 1
ATOM 577 N N . CYS A 1 76 ? -7.305 2.625 15.881 1.00 92.12 76 CYS A N 1
ATOM 578 C CA . CYS A 1 76 ? -5.860 2.591 16.133 1.00 92.12 76 CYS A CA 1
ATOM 579 C C . CYS A 1 76 ? -4.997 2.746 14.870 1.00 92.12 76 CYS A C 1
ATOM 581 O O . CYS A 1 76 ? -3.828 3.080 14.987 1.00 92.12 76 CYS A O 1
ATOM 583 N N . GLY A 1 77 ? -5.553 2.505 13.680 1.00 89.69 77 GLY A N 1
ATOM 584 C CA . GLY A 1 77 ? -4.857 2.636 12.394 1.00 89.69 77 GLY A CA 1
ATOM 585 C C . GLY A 1 77 ? -5.105 3.971 11.696 1.00 89.69 77 GLY A C 1
ATOM 586 O O . GLY A 1 77 ? -5.296 3.970 10.478 1.00 89.69 77 GLY A O 1
ATOM 587 N N . LYS A 1 78 ? -5.244 5.049 12.475 1.00 68.31 78 LYS A N 1
ATOM 588 C CA . LYS A 1 78 ? -5.455 6.413 11.977 1.00 68.31 78 LYS A CA 1
ATOM 589 C C . LYS A 1 78 ? -4.217 6.930 11.258 1.00 68.31 78 LYS A C 1
ATOM 591 O O . LYS A 1 78 ? -3.112 6.700 11.790 1.00 68.31 78 LYS A O 1
#

Foldseek 3Di:
DDDDDDDDPDDDDPDPCVVCCPDPVNDDDDPPDDPPPPVVVPCPPDDPPPDPPPPDPQDQQHQPPVPPRHRCVVPVVD

Organism: Paenibacillus macerans (NCBI:txid44252)